Protein AF-A0A930DDL8-F1 (afdb_monomer_lite)

Sequence (114 aa):
IIDALKEKIKIKALWYTVSIIIVIISGLSAMELSLDYDYHAVVVAYIFYIFYDKPLIRAGLGYLSIIKELYSFLGFGLTLTYNGKRGKQYKWINYLFYPVHIFILGILRFYLNI

Structure (mmCIF, N/CA/C/O backbone):
data_AF-A0A930DDL8-F1
#
_entry.id   AF-A0A930DDL8-F1
#
loop_
_atom_site.group_PDB
_atom_site.id
_atom_site.type_symbol
_atom_site.label_atom_id
_atom_site.label_alt_id
_atom_site.label_comp_id
_atom_site.label_asym_id
_atom_site.label_entity_id
_atom_site.label_seq_id
_atom_site.pdbx_PDB_ins_code
_atom_site.Cartn_x
_atom_site.Cartn_y
_atom_site.Cartn_z
_atom_site.occupancy
_atom_site.B_iso_or_equiv
_atom_site.auth_seq_id
_atom_site.auth_comp_id
_atom_site.auth_asym_id
_atom_site.auth_atom_id
_atom_site.pdbx_PDB_model_num
ATOM 1 N N . ILE A 1 1 ? -2.949 -7.568 12.430 1.00 74.19 1 ILE A N 1
ATOM 2 C CA . ILE A 1 1 ? -2.552 -6.787 13.634 1.00 74.19 1 ILE A CA 1
ATOM 3 C C . ILE A 1 1 ? -3.378 -5.511 13.738 1.00 74.19 1 ILE A C 1
ATOM 5 O O . ILE A 1 1 ? -4.090 -5.369 14.719 1.00 74.19 1 ILE A O 1
ATOM 9 N N . ILE A 1 2 ? -3.340 -4.635 12.726 1.00 80.88 2 ILE A N 1
ATOM 10 C CA . ILE A 1 2 ? -4.135 -3.394 12.687 1.00 80.88 2 ILE A CA 1
ATOM 11 C C . ILE A 1 2 ? -5.636 -3.680 12.889 1.00 80.88 2 ILE A C 1
ATOM 13 O O . ILE A 1 2 ? -6.229 -3.103 13.792 1.00 80.88 2 ILE A O 1
ATOM 17 N N . ASP A 1 3 ? -6.226 -4.639 12.169 1.00 84.06 3 ASP A N 1
ATOM 18 C CA . ASP A 1 3 ? -7.653 -4.975 12.344 1.00 84.06 3 ASP A CA 1
ATOM 19 C C . ASP A 1 3 ? -7.983 -5.485 13.755 1.00 84.06 3 ASP A C 1
ATOM 21 O O . ASP A 1 3 ? -8.917 -5.007 14.393 1.00 84.06 3 ASP A O 1
ATOM 25 N N . ALA A 1 4 ? -7.145 -6.374 14.297 1.00 86.88 4 ALA A N 1
ATOM 26 C CA . ALA A 1 4 ? -7.302 -6.884 15.660 1.00 86.88 4 ALA A CA 1
ATOM 27 C C . ALA A 1 4 ? -7.191 -5.778 16.730 1.00 86.88 4 ALA A C 1
ATOM 29 O O . ALA A 1 4 ? -7.832 -5.858 17.776 1.00 86.88 4 ALA A O 1
ATOM 30 N N . LEU A 1 5 ? -6.384 -4.738 16.492 1.00 85.00 5 LEU A N 1
ATOM 31 C CA . LEU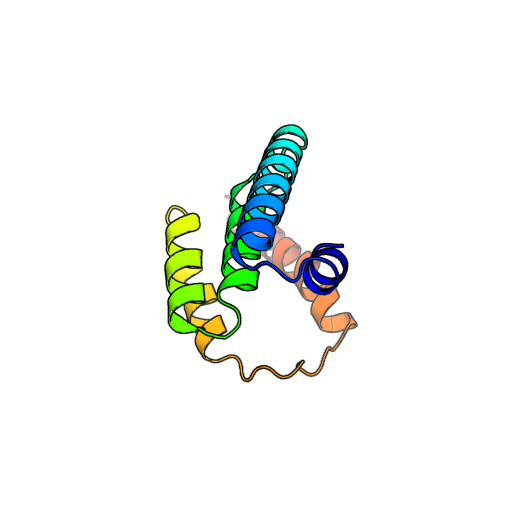 A 1 5 ? -6.309 -3.566 17.370 1.00 85.00 5 LEU A CA 1
ATOM 32 C C . LEU A 1 5 ? -7.538 -2.658 17.207 1.00 85.00 5 LEU A C 1
ATOM 34 O O . LEU A 1 5 ? -8.044 -2.144 18.205 1.00 85.00 5 LEU A O 1
ATOM 38 N N . LYS A 1 6 ? -8.052 -2.504 15.981 1.00 86.31 6 LYS A N 1
ATOM 39 C CA . LYS A 1 6 ? -9.262 -1.721 15.685 1.00 86.31 6 LYS A CA 1
ATOM 40 C C . LYS A 1 6 ? -10.490 -2.288 16.382 1.00 86.31 6 LYS A C 1
ATOM 42 O O . LYS A 1 6 ? -11.287 -1.526 16.913 1.00 86.31 6 LYS A O 1
ATOM 47 N N . GLU A 1 7 ? -10.621 -3.610 16.428 1.00 88.31 7 GLU A N 1
ATOM 48 C CA . GLU A 1 7 ? -11.716 -4.281 17.138 1.00 88.31 7 GLU A CA 1
ATOM 49 C C . GLU A 1 7 ? -11.670 -4.044 18.655 1.00 88.31 7 GLU A C 1
ATOM 51 O O . GLU A 1 7 ? -12.711 -3.933 19.304 1.00 88.31 7 GLU A O 1
ATOM 56 N N . LYS A 1 8 ? -10.468 -3.923 19.233 1.00 89.19 8 LYS A N 1
ATOM 57 C CA . LYS A 1 8 ? -10.283 -3.706 20.676 1.00 89.19 8 LYS A CA 1
ATOM 58 C C . LYS A 1 8 ? -10.480 -2.248 21.095 1.00 89.19 8 LYS A C 1
ATOM 60 O O . LYS A 1 8 ? -10.926 -1.991 22.213 1.00 89.19 8 LYS A O 1
ATOM 65 N N . ILE A 1 9 ? -10.162 -1.287 20.227 1.00 89.00 9 ILE A N 1
ATOM 66 C CA . ILE A 1 9 ? -10.221 0.147 20.537 1.00 89.00 9 ILE A CA 1
ATOM 67 C C . ILE A 1 9 ? -11.555 0.734 20.064 1.00 89.00 9 ILE A C 1
ATOM 69 O O . ILE A 1 9 ? -11.737 1.074 18.900 1.00 89.00 9 ILE A O 1
ATOM 73 N N . LYS A 1 10 ? -12.491 0.928 20.999 1.00 85.94 10 LYS A N 1
ATOM 74 C CA . LYS A 1 10 ? -13.821 1.496 20.696 1.00 85.94 10 LYS A CA 1
ATOM 75 C C . LYS A 1 10 ? -13.804 3.009 20.440 1.00 85.94 10 LYS A C 1
ATOM 77 O O . LYS A 1 10 ? -14.704 3.541 19.792 1.00 85.94 10 LYS A O 1
ATOM 82 N N . ILE A 1 11 ? -12.794 3.717 20.950 1.00 92.69 11 ILE A N 1
ATOM 83 C CA . ILE A 1 11 ? -12.682 5.175 20.821 1.00 92.69 11 ILE A CA 1
ATOM 84 C C . ILE A 1 11 ? -12.015 5.509 19.484 1.00 92.69 11 ILE A C 1
ATOM 86 O O . ILE A 1 11 ? -10.821 5.277 19.308 1.00 92.69 11 ILE A O 1
ATOM 90 N N . LYS A 1 12 ? -12.769 6.118 18.559 1.00 88.06 12 LYS A N 1
ATOM 91 C CA . LYS A 1 12 ? -12.272 6.469 17.214 1.00 88.06 12 LYS A CA 1
ATOM 92 C C . LYS A 1 12 ? -11.014 7.340 17.242 1.00 88.06 12 LYS A C 1
ATOM 94 O O . LYS A 1 12 ? -10.086 7.072 16.492 1.00 88.06 12 LYS A O 1
ATOM 99 N N . ALA A 1 13 ? -10.974 8.357 18.104 1.00 90.19 13 ALA A N 1
ATOM 100 C CA . ALA A 1 13 ? -9.812 9.240 18.220 1.00 90.19 13 ALA A CA 1
ATOM 101 C C . ALA A 1 13 ? -8.551 8.463 18.634 1.00 90.19 13 ALA A C 1
ATOM 103 O O . ALA A 1 13 ? -7.518 8.574 17.983 1.00 90.19 13 ALA A O 1
ATOM 104 N N . LEU A 1 14 ? -8.671 7.607 19.654 1.00 91.19 14 LEU A N 1
ATOM 105 C CA . LEU A 1 14 ? -7.573 6.763 20.121 1.00 91.19 14 LEU A CA 1
ATOM 106 C C . LEU A 1 14 ? -7.110 5.781 19.039 1.00 91.19 14 LEU A C 1
ATOM 108 O O . LEU A 1 14 ? -5.911 5.588 18.862 1.00 91.19 14 LEU A O 1
ATOM 112 N N . TRP A 1 15 ? -8.050 5.198 18.290 1.00 91.94 15 TRP A N 1
ATOM 113 C CA . TRP A 1 15 ? -7.741 4.318 17.166 1.00 91.94 15 TRP A CA 1
ATOM 114 C C . TRP A 1 15 ? -6.868 5.020 16.120 1.00 91.94 15 TRP A C 1
ATOM 116 O O . TRP A 1 15 ? -5.819 4.491 15.761 1.00 91.94 15 TRP A O 1
ATOM 126 N N . TYR A 1 16 ? -7.266 6.220 15.680 1.00 91.94 16 TYR A N 1
ATOM 127 C CA . TYR A 1 16 ? -6.499 6.982 14.693 1.00 91.94 16 TYR A CA 1
ATOM 128 C C . TYR A 1 16 ? -5.108 7.363 15.201 1.00 91.94 16 TYR A C 1
ATOM 130 O O . TYR A 1 16 ? -4.140 7.263 14.451 1.00 91.94 16 TYR A O 1
ATOM 138 N N . THR A 1 17 ? -4.979 7.749 16.472 1.00 92.38 17 THR A N 1
ATOM 139 C CA . THR A 1 17 ? -3.669 8.047 17.067 1.00 92.38 17 THR A CA 1
ATOM 140 C C . THR A 1 17 ? -2.757 6.821 17.037 1.00 92.38 17 THR A C 1
ATOM 142 O O . THR A 1 17 ? -1.623 6.905 16.570 1.00 92.38 17 THR A O 1
ATOM 145 N N . VAL A 1 18 ? -3.256 5.662 17.477 1.00 93.12 18 VAL A N 1
ATOM 146 C CA . VAL A 1 18 ? -2.481 4.412 17.483 1.00 93.12 18 VAL A CA 1
ATOM 147 C C . VAL A 1 18 ? -2.108 3.988 16.063 1.00 93.12 18 VAL A C 1
ATOM 149 O O . VAL A 1 18 ? -0.968 3.596 15.821 1.00 93.12 18 VAL A O 1
ATOM 152 N N . SER A 1 19 ? -3.028 4.090 15.103 1.00 93.44 19 SER A N 1
ATOM 153 C CA . SER A 1 19 ? -2.745 3.695 13.725 1.00 93.44 19 SER A CA 1
ATOM 154 C C . SER A 1 19 ? -1.720 4.608 13.049 1.00 93.44 19 SER A C 1
ATOM 156 O O . SER A 1 19 ? -0.875 4.105 12.316 1.00 93.44 19 SER A O 1
ATOM 158 N N . ILE A 1 20 ? -1.717 5.913 13.346 1.00 94.12 20 ILE A N 1
ATOM 159 C CA . ILE A 1 20 ? -0.669 6.839 12.882 1.00 94.12 20 ILE A CA 1
ATOM 160 C C . ILE A 1 20 ? 0.700 6.435 13.441 1.00 94.12 20 ILE A C 1
ATOM 162 O O . ILE A 1 20 ? 1.669 6.388 12.689 1.00 94.12 20 ILE A O 1
ATOM 166 N N . ILE A 1 21 ? 0.787 6.088 14.728 1.00 94.94 21 ILE A N 1
ATOM 167 C CA . ILE A 1 21 ? 2.047 5.637 15.343 1.00 94.94 21 ILE A CA 1
ATOM 168 C C . ILE A 1 21 ? 2.576 4.378 14.641 1.00 94.94 21 ILE A C 1
ATOM 170 O O . ILE A 1 21 ? 3.758 4.310 14.309 1.00 94.94 21 ILE A O 1
ATOM 174 N N . ILE A 1 22 ? 1.704 3.405 14.355 1.00 94.31 22 ILE A N 1
ATOM 175 C CA . ILE A 1 22 ? 2.078 2.177 13.634 1.00 94.31 22 ILE A CA 1
ATOM 176 C C . ILE A 1 22 ? 2.640 2.501 12.246 1.00 94.31 22 ILE A C 1
ATOM 178 O O . ILE A 1 22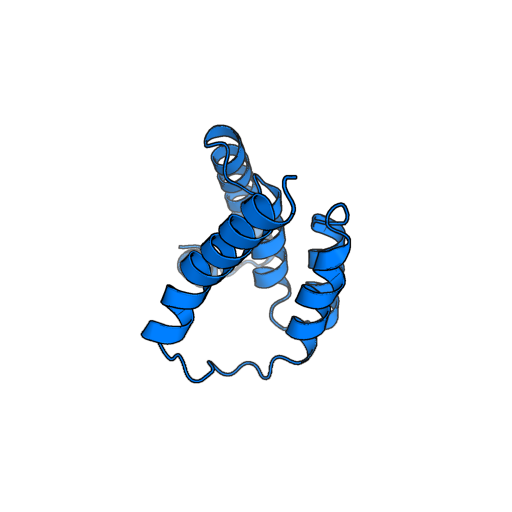 ? 3.642 1.915 11.838 1.00 94.31 22 ILE A O 1
ATOM 182 N N . VAL A 1 23 ? 2.012 3.433 11.529 1.00 95.31 23 VAL A N 1
ATOM 183 C CA . VAL A 1 23 ? 2.439 3.870 10.192 1.00 95.31 23 VAL A CA 1
ATOM 184 C C . VAL A 1 23 ? 3.797 4.555 10.241 1.00 95.31 23 VAL A C 1
ATOM 186 O O . VAL A 1 23 ? 4.642 4.247 9.409 1.00 95.31 23 VAL A O 1
ATOM 189 N N . ILE A 1 24 ? 4.033 5.427 11.225 1.00 95.75 24 ILE A N 1
ATOM 190 C CA . ILE A 1 24 ? 5.327 6.099 11.403 1.00 95.75 24 ILE A CA 1
ATOM 191 C C . ILE A 1 24 ? 6.428 5.067 11.642 1.00 95.75 24 ILE A C 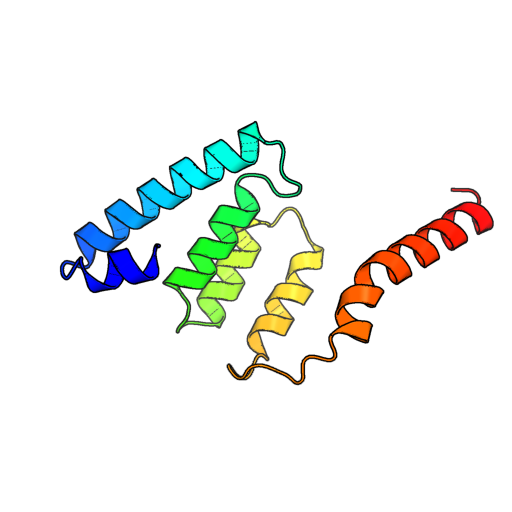1
ATOM 193 O O . ILE A 1 24 ? 7.430 5.076 10.936 1.00 95.75 24 ILE A O 1
ATOM 197 N N . ILE A 1 25 ? 6.227 4.142 12.585 1.00 96.25 25 ILE A N 1
ATOM 198 C CA . ILE A 1 25 ? 7.220 3.104 12.896 1.00 96.25 25 ILE A CA 1
ATOM 199 C C . ILE A 1 25 ? 7.480 2.230 11.665 1.00 96.25 25 ILE A C 1
ATOM 201 O O . ILE A 1 25 ? 8.630 2.001 11.307 1.00 96.25 25 ILE A O 1
ATOM 205 N N . SER A 1 26 ? 6.419 1.798 10.981 1.00 95.44 26 SER A N 1
ATOM 206 C CA . SER A 1 26 ? 6.535 0.953 9.787 1.00 95.44 26 SER A CA 1
ATOM 207 C C . SER A 1 26 ? 7.233 1.678 8.633 1.00 95.44 26 SER A C 1
ATOM 209 O O . SER A 1 26 ? 8.022 1.068 7.921 1.00 95.44 26 SER A O 1
ATOM 211 N N . GLY A 1 27 ? 6.974 2.978 8.459 1.00 95.56 27 GLY A N 1
ATOM 212 C CA . GLY A 1 27 ? 7.631 3.816 7.458 1.00 95.56 27 GLY A CA 1
ATOM 213 C C . GLY A 1 27 ? 9.120 3.998 7.740 1.00 95.56 27 GLY A C 1
ATOM 214 O O . GLY A 1 27 ? 9.929 3.826 6.835 1.00 95.56 27 GLY A O 1
ATOM 215 N N . LEU A 1 28 ? 9.493 4.261 8.996 1.00 96.31 28 LEU A N 1
ATOM 216 C CA . LEU A 1 28 ? 10.898 4.342 9.406 1.00 96.31 28 LEU A CA 1
ATOM 217 C C . LEU A 1 28 ? 11.622 3.006 9.201 1.00 96.31 28 LEU A C 1
ATOM 219 O O . LEU A 1 28 ? 12.724 2.985 8.666 1.00 96.31 28 LEU A O 1
ATOM 223 N N . SER A 1 29 ? 10.989 1.884 9.558 1.00 95.81 29 SER A N 1
ATOM 224 C CA . SER A 1 29 ? 11.551 0.554 9.296 1.00 95.81 29 SER A CA 1
ATOM 225 C C . SER A 1 29 ? 11.714 0.271 7.801 1.00 95.81 29 SER A C 1
ATOM 227 O O . SER A 1 29 ? 12.708 -0.331 7.410 1.00 95.81 29 SER A O 1
ATOM 229 N N . ALA A 1 30 ? 10.767 0.702 6.962 1.00 95.69 30 ALA A N 1
ATOM 230 C CA . ALA A 1 30 ? 10.854 0.534 5.512 1.00 95.69 30 ALA A CA 1
ATOM 231 C C . ALA A 1 30 ? 12.037 1.303 4.906 1.00 95.69 30 ALA A C 1
ATOM 233 O O . ALA A 1 30 ? 12.716 0.768 4.036 1.00 95.69 30 ALA A O 1
ATOM 234 N N . MET A 1 31 ? 12.297 2.516 5.402 1.00 94.44 31 MET A N 1
ATOM 235 C CA . MET A 1 31 ? 13.452 3.322 4.994 1.00 94.44 31 MET A CA 1
ATOM 236 C C . MET A 1 31 ? 14.777 2.693 5.440 1.00 94.44 31 MET A C 1
ATOM 238 O O . MET A 1 31 ? 15.705 2.598 4.645 1.00 94.44 31 MET A O 1
ATOM 242 N N . GLU A 1 32 ? 14.865 2.219 6.687 1.00 96.25 32 GLU A N 1
ATOM 243 C CA . GLU A 1 32 ? 16.080 1.568 7.207 1.00 96.25 32 GLU A CA 1
ATOM 244 C C . GLU A 1 32 ? 16.429 0.299 6.416 1.00 96.25 32 GLU A C 1
ATOM 246 O O . GLU A 1 32 ? 17.588 0.019 6.128 1.00 96.25 32 GLU A O 1
ATOM 251 N N . LEU A 1 33 ? 15.406 -0.456 6.010 1.00 95.62 33 LEU A N 1
ATOM 252 C CA . LEU A 1 33 ? 15.559 -1.659 5.195 1.00 95.62 33 LEU A CA 1
ATOM 253 C C . LEU A 1 33 ? 15.755 -1.369 3.700 1.00 95.62 33 LEU A C 1
ATOM 255 O O . LEU A 1 33 ? 15.919 -2.321 2.938 1.00 95.62 33 LEU A O 1
ATOM 259 N N . SER A 1 34 ? 15.747 -0.096 3.282 1.00 91.75 34 SER A N 1
ATOM 260 C CA . SER A 1 34 ? 15.882 0.324 1.879 1.00 91.75 34 SER A CA 1
ATOM 261 C C . SER A 1 34 ? 14.913 -0.416 0.947 1.00 91.75 34 SER A C 1
ATOM 263 O O . SER A 1 34 ? 15.312 -0.964 -0.082 1.00 91.75 34 SER A O 1
ATOM 265 N N . LEU A 1 35 ? 13.641 -0.509 1.347 1.00 91.75 35 LEU A N 1
ATOM 266 C CA . LEU A 1 35 ? 12.615 -1.161 0.533 1.00 91.75 35 LEU A CA 1
ATOM 267 C C . LEU A 1 35 ? 12.340 -0.347 -0.738 1.00 91.75 35 LEU A C 1
ATOM 269 O O . LEU A 1 35 ? 12.385 0.876 -0.709 1.00 91.75 35 LEU A O 1
ATOM 273 N N . ASP A 1 36 ? 11.939 -1.016 -1.823 1.00 83.25 36 ASP A N 1
ATOM 274 C CA . ASP A 1 36 ? 11.785 -0.426 -3.169 1.00 83.25 36 ASP A CA 1
ATOM 275 C C . ASP A 1 36 ? 10.986 0.895 -3.234 1.00 83.25 36 ASP A C 1
ATOM 277 O O . ASP A 1 36 ? 11.200 1.714 -4.124 1.00 83.25 36 ASP A O 1
ATOM 281 N N . TYR A 1 37 ? 10.056 1.100 -2.296 1.00 81.75 37 TYR A N 1
ATOM 282 C CA . TYR A 1 37 ? 9.186 2.278 -2.208 1.00 81.75 37 TYR A CA 1
ATOM 283 C C . TYR A 1 37 ? 9.254 2.994 -0.846 1.00 81.75 37 TYR A C 1
ATOM 285 O O . TYR A 1 37 ? 8.415 3.856 -0.565 1.00 81.75 37 TYR A O 1
ATOM 293 N N . ASP A 1 38 ? 10.210 2.630 0.015 1.00 90.69 38 ASP A N 1
ATOM 294 C CA . ASP A 1 38 ? 10.441 3.215 1.341 1.00 90.69 38 ASP A CA 1
ATOM 295 C C . ASP A 1 38 ? 9.134 3.452 2.143 1.00 90.69 38 ASP A C 1
ATOM 297 O O . ASP A 1 38 ? 8.223 2.617 2.194 1.00 90.69 38 ASP A O 1
ATOM 301 N N . TYR A 1 39 ? 9.009 4.623 2.774 1.00 92.81 39 TYR A N 1
ATOM 302 C CA . TYR A 1 39 ? 7.835 5.047 3.532 1.00 92.81 39 TYR A CA 1
ATOM 303 C C . TYR A 1 39 ? 6.611 5.326 2.648 1.00 92.81 39 TYR A C 1
ATOM 305 O O . TYR A 1 39 ? 5.481 5.276 3.143 1.00 92.81 39 TYR A O 1
ATOM 313 N N . HIS A 1 40 ? 6.799 5.611 1.353 1.00 92.38 40 HIS A N 1
ATOM 314 C CA . HIS A 1 40 ? 5.698 5.944 0.449 1.00 92.38 40 HIS A CA 1
ATOM 315 C C . HIS A 1 40 ? 4.704 4.785 0.335 1.00 92.38 40 HIS A C 1
ATOM 317 O O . HIS A 1 40 ? 3.495 5.002 0.437 1.00 92.38 40 HIS A O 1
ATOM 323 N N . ALA A 1 41 ? 5.195 3.547 0.219 1.00 92.00 41 ALA A N 1
ATOM 324 C CA . ALA A 1 41 ? 4.343 2.357 0.191 1.00 92.00 41 ALA A CA 1
ATOM 325 C C . ALA A 1 41 ? 3.490 2.216 1.460 1.00 92.00 41 ALA A C 1
ATOM 327 O O . ALA A 1 41 ? 2.295 1.917 1.383 1.00 92.00 41 ALA A O 1
ATOM 328 N N . VAL A 1 42 ? 4.080 2.475 2.630 1.00 95.00 42 VAL A N 1
ATOM 329 C CA . VAL A 1 42 ? 3.378 2.399 3.919 1.00 95.00 42 VAL A CA 1
ATOM 330 C C . VAL A 1 42 ? 2.272 3.456 3.998 1.00 95.00 42 VAL A C 1
ATOM 332 O O . VAL A 1 42 ? 1.150 3.154 4.414 1.00 95.00 42 VAL A O 1
ATOM 335 N N . VAL A 1 43 ? 2.552 4.681 3.546 1.00 94.88 43 VAL A N 1
ATOM 336 C CA . VAL A 1 43 ? 1.576 5.780 3.515 1.00 94.88 43 VAL A CA 1
ATOM 337 C C . VAL A 1 43 ? 0.424 5.478 2.554 1.00 94.88 43 VAL A C 1
ATOM 339 O O . VAL A 1 43 ? -0.738 5.613 2.947 1.00 94.88 43 VAL A O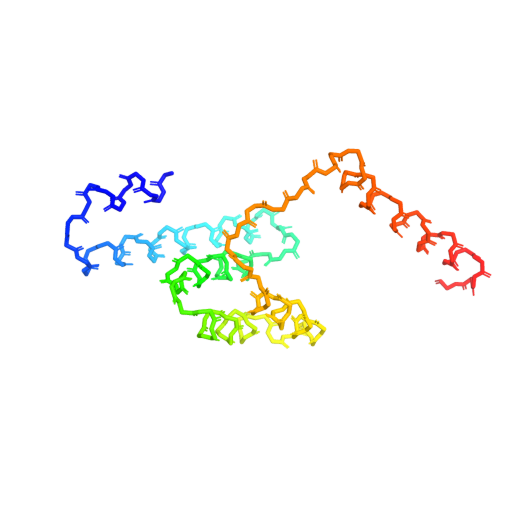 1
ATOM 342 N N . VAL A 1 44 ? 0.710 5.013 1.332 1.00 95.00 44 VAL A N 1
ATOM 343 C CA . VAL A 1 44 ? -0.320 4.624 0.351 1.00 95.00 44 VAL A CA 1
ATOM 344 C C . VAL A 1 44 ? -1.218 3.531 0.928 1.00 95.00 44 VAL A C 1
ATOM 346 O O . VAL A 1 44 ? -2.443 3.663 0.904 1.00 95.00 44 VAL A O 1
ATOM 349 N N . ALA A 1 45 ? -0.631 2.475 1.501 1.00 94.62 45 ALA A N 1
ATOM 350 C CA . ALA A 1 45 ? -1.383 1.381 2.113 1.00 94.62 45 ALA A CA 1
ATOM 351 C C . ALA A 1 45 ? -2.308 1.883 3.234 1.00 94.62 45 ALA A C 1
ATOM 353 O O . ALA A 1 45 ? -3.467 1.472 3.327 1.00 94.62 45 ALA A O 1
ATOM 354 N N . TYR A 1 46 ? -1.830 2.821 4.051 1.00 95.44 46 TYR A N 1
ATOM 355 C CA . TYR A 1 46 ? -2.613 3.400 5.134 1.00 95.44 46 TYR A CA 1
ATOM 356 C C . TYR A 1 46 ? -3.768 4.286 4.655 1.00 95.44 46 TYR A C 1
ATOM 358 O O . TYR A 1 46 ? -4.886 4.166 5.163 1.00 95.44 46 TYR A O 1
ATOM 366 N N . ILE A 1 47 ? -3.542 5.129 3.643 1.00 95.81 47 ILE A N 1
ATOM 367 C CA . ILE A 1 47 ? -4.608 5.893 2.976 1.00 95.81 47 ILE A CA 1
ATOM 368 C C . ILE A 1 47 ? -5.666 4.925 2.440 1.00 95.81 47 ILE A C 1
ATOM 370 O O . ILE A 1 47 ? -6.867 5.146 2.622 1.00 95.81 47 ILE A O 1
ATOM 374 N N . PHE A 1 48 ? -5.223 3.820 1.833 1.00 94.31 48 PHE A N 1
ATOM 375 C CA . PHE A 1 48 ? -6.114 2.799 1.296 1.00 94.31 48 PHE A CA 1
ATOM 376 C C . PHE A 1 48 ? -6.959 2.097 2.347 1.00 94.31 48 PHE A C 1
ATOM 378 O O . PHE A 1 48 ? -8.119 1.764 2.086 1.00 94.31 48 PHE A O 1
ATOM 385 N N . TYR A 1 49 ? -6.387 1.928 3.530 1.00 93.81 49 TYR A N 1
ATOM 386 C CA . TYR A 1 49 ? -7.043 1.349 4.681 1.00 93.81 49 TYR A CA 1
ATOM 387 C C . TYR A 1 49 ? -8.067 2.301 5.324 1.00 93.81 49 TYR A C 1
ATOM 389 O O . TYR A 1 49 ? -9.205 1.900 5.567 1.00 93.81 49 TYR A O 1
ATOM 397 N N . ILE A 1 50 ? -7.713 3.569 5.574 1.00 93.88 50 ILE A N 1
ATOM 398 C CA . ILE A 1 50 ? -8.629 4.536 6.210 1.00 93.88 50 ILE A CA 1
ATOM 399 C C . ILE A 1 50 ? -9.796 4.901 5.298 1.00 93.88 50 ILE A C 1
ATOM 401 O O . ILE A 1 50 ? -10.938 4.971 5.752 1.00 93.88 50 ILE A O 1
ATOM 405 N N . PHE A 1 51 ? -9.526 5.143 4.017 1.00 94.69 51 PHE A N 1
ATOM 406 C CA . PHE A 1 51 ? -10.533 5.583 3.053 1.00 94.69 51 PHE A CA 1
ATOM 407 C C . PHE A 1 51 ? -11.111 4.420 2.249 1.00 94.69 51 PHE A C 1
ATOM 409 O O . PHE A 1 51 ? -11.523 4.608 1.105 1.00 94.69 51 PHE A O 1
ATOM 416 N N . TYR A 1 52 ? -11.161 3.220 2.835 1.00 90.81 52 TYR A N 1
ATOM 417 C CA . TYR A 1 52 ? -11.651 2.019 2.162 1.00 90.81 52 TYR A CA 1
ATOM 418 C C . TYR A 1 52 ? -13.030 2.225 1.512 1.00 90.81 52 TYR A C 1
ATOM 420 O O . TYR A 1 52 ? -13.211 1.883 0.345 1.00 90.81 52 TYR A O 1
ATOM 428 N N . ASP A 1 53 ? -13.950 2.879 2.230 1.00 91.19 53 ASP A N 1
ATOM 429 C CA . ASP A 1 53 ? -15.326 3.140 1.780 1.00 91.19 53 ASP A CA 1
ATOM 430 C C . ASP A 1 53 ? -15.452 4.322 0.801 1.00 91.19 53 ASP A C 1
ATOM 432 O O . ASP A 1 53 ? -16.522 4.570 0.248 1.00 91.19 53 ASP A O 1
ATOM 436 N N . LYS A 1 54 ? -14.379 5.096 0.593 1.00 94.06 54 LYS A N 1
ATOM 437 C CA . LYS A 1 54 ? -14.382 6.320 -0.223 1.00 94.06 54 LYS A CA 1
ATOM 438 C C . LYS A 1 54 ? -13.383 6.191 -1.378 1.00 94.06 54 LYS A C 1
ATOM 440 O O . LYS A 1 54 ? -12.306 6.788 -1.313 1.00 94.06 54 LYS A O 1
ATOM 445 N N . PRO A 1 55 ? -13.730 5.459 -2.455 1.00 91.56 55 PRO A N 1
ATOM 446 C CA . PRO A 1 55 ? -12.789 5.090 -3.515 1.00 91.56 55 PRO A CA 1
ATOM 447 C C . PRO A 1 55 ? -12.136 6.301 -4.190 1.00 91.56 55 PRO A C 1
ATOM 449 O O . PRO A 1 55 ? -10.929 6.283 -4.416 1.00 91.56 55 PRO A O 1
ATOM 452 N N . LEU A 1 56 ? -12.895 7.377 -4.431 1.00 94.06 56 LEU A N 1
ATOM 453 C CA . LEU A 1 56 ? -12.371 8.598 -5.048 1.00 94.06 56 LEU A CA 1
ATOM 454 C C . LEU A 1 56 ? -11.330 9.302 -4.164 1.00 94.06 56 LEU A C 1
ATOM 456 O O . LEU A 1 56 ? -10.261 9.672 -4.641 1.00 94.06 56 LEU A O 1
ATOM 460 N N . ILE A 1 57 ? -11.621 9.444 -2.865 1.00 94.56 57 ILE A N 1
ATOM 461 C CA . ILE A 1 57 ? -10.708 10.084 -1.905 1.00 94.56 57 ILE A CA 1
ATOM 462 C C . ILE A 1 57 ? -9.449 9.239 -1.739 1.00 94.56 57 ILE A C 1
ATOM 464 O O . ILE A 1 57 ? -8.340 9.765 -1.764 1.00 94.56 57 ILE A O 1
ATOM 468 N N . ARG A 1 58 ? -9.620 7.922 -1.616 1.00 94.38 58 ARG A N 1
ATOM 469 C CA . ARG A 1 58 ? -8.522 6.969 -1.505 1.00 94.38 58 ARG A CA 1
ATOM 470 C C . ARG A 1 58 ? -7.575 7.026 -2.701 1.00 94.38 58 ARG A C 1
ATOM 472 O O . ARG A 1 58 ? -6.368 7.103 -2.501 1.00 94.38 58 ARG A O 1
ATOM 479 N N . ALA A 1 59 ? -8.110 6.987 -3.921 1.00 94.81 59 ALA A N 1
ATOM 480 C CA . ALA A 1 59 ? -7.309 7.040 -5.140 1.00 94.81 59 ALA A CA 1
ATOM 481 C C . ALA A 1 59 ? -6.608 8.397 -5.296 1.00 94.81 59 ALA A C 1
ATOM 483 O O . ALA A 1 59 ? -5.420 8.435 -5.601 1.00 94.81 59 ALA A O 1
ATOM 484 N N . GLY A 1 60 ? -7.313 9.502 -5.022 1.00 94.88 60 GLY A N 1
ATOM 485 C CA . GLY A 1 60 ? -6.749 10.850 -5.100 1.00 94.88 60 GLY A CA 1
ATOM 486 C C . GLY A 1 60 ? -5.624 11.082 -4.091 1.00 94.88 60 GLY A C 1
ATOM 487 O O . GLY A 1 60 ? -4.524 11.468 -4.475 1.00 94.88 60 GLY A O 1
ATOM 488 N N . LEU A 1 61 ? -5.862 10.799 -2.806 1.00 95.44 61 LEU A N 1
ATOM 489 C CA . LEU A 1 61 ? -4.836 10.934 -1.764 1.00 95.44 61 LEU A CA 1
ATOM 490 C C . LEU A 1 61 ? -3.683 9.941 -1.965 1.00 95.44 61 LEU A C 1
ATOM 492 O O . LEU A 1 61 ? -2.529 10.298 -1.740 1.00 95.44 61 LEU A O 1
ATOM 496 N N . GLY A 1 62 ? -3.983 8.721 -2.422 1.00 94.12 62 GLY A N 1
ATOM 497 C CA . GLY A 1 62 ? -2.975 7.725 -2.780 1.00 94.12 62 GLY A CA 1
ATOM 498 C C . GLY A 1 62 ? -2.042 8.240 -3.873 1.00 94.12 62 GLY A C 1
ATOM 499 O O . GLY A 1 62 ? -0.830 8.235 -3.683 1.00 94.12 62 GLY A O 1
ATOM 500 N N . TYR A 1 63 ? -2.596 8.785 -4.958 1.00 93.31 63 TYR A N 1
ATOM 501 C CA . TYR A 1 63 ? -1.811 9.407 -6.024 1.00 93.31 63 TYR A CA 1
ATOM 502 C C . TYR A 1 63 ? -0.969 10.582 -5.525 1.00 93.31 63 TYR A C 1
ATOM 504 O O . TYR A 1 63 ? 0.229 10.637 -5.791 1.00 93.31 63 TYR A O 1
ATOM 512 N N . LEU A 1 64 ? -1.558 11.486 -4.735 1.00 92.75 64 LEU A N 1
ATOM 513 C CA . LEU A 1 64 ? -0.829 12.625 -4.169 1.00 92.75 64 LEU A CA 1
ATOM 514 C C . LEU A 1 64 ? 0.367 12.190 -3.309 1.00 92.75 64 LEU A C 1
ATOM 516 O O . LEU A 1 64 ? 1.391 12.869 -3.308 1.00 92.75 64 LEU A O 1
ATOM 520 N N . SER A 1 65 ? 0.271 11.052 -2.616 1.00 91.94 65 SER A N 1
ATOM 521 C CA . SER A 1 65 ? 1.362 10.545 -1.774 1.00 91.94 65 SER A CA 1
ATOM 522 C C . SER A 1 65 ? 2.572 10.006 -2.553 1.00 91.94 65 SER A C 1
ATOM 524 O O . SER A 1 65 ? 3.665 9.925 -1.988 1.00 91.94 65 SER A O 1
ATOM 526 N N . ILE A 1 66 ? 2.401 9.697 -3.845 1.00 91.31 66 ILE A N 1
ATOM 527 C CA . ILE A 1 66 ? 3.460 9.237 -4.759 1.00 91.31 66 ILE A CA 1
ATOM 528 C C . ILE A 1 66 ? 3.484 10.023 -6.072 1.00 91.31 66 ILE A C 1
ATOM 530 O O . ILE A 1 66 ? 3.820 9.491 -7.123 1.00 91.31 66 ILE A O 1
ATOM 534 N N . ILE A 1 67 ? 3.181 11.322 -6.015 1.00 88.25 67 ILE A N 1
ATOM 535 C CA . ILE A 1 67 ? 3.028 12.182 -7.201 1.00 88.25 67 ILE A CA 1
ATOM 536 C C . ILE A 1 67 ? 4.250 12.208 -8.137 1.00 88.25 67 ILE A C 1
ATOM 538 O O . ILE A 1 67 ? 4.123 12.522 -9.318 1.00 88.25 67 ILE A O 1
ATOM 542 N N . LYS A 1 68 ? 5.438 11.864 -7.622 1.00 85.69 68 LYS A N 1
ATOM 543 C CA . LYS A 1 68 ? 6.663 11.720 -8.422 1.00 85.69 68 LYS A CA 1
ATOM 544 C C . LYS A 1 68 ? 6.546 10.615 -9.478 1.00 85.69 68 LYS A C 1
ATOM 546 O O . LYS A 1 68 ? 7.180 10.706 -10.525 1.00 85.69 68 LYS A O 1
ATOM 551 N N . GLU A 1 69 ? 5.721 9.603 -9.235 1.00 86.69 69 GLU A N 1
ATOM 552 C CA . GLU A 1 69 ? 5.436 8.545 -10.194 1.00 86.69 69 GLU A CA 1
ATOM 553 C C . GLU A 1 69 ? 4.277 8.945 -11.097 1.00 86.69 69 GLU A C 1
ATOM 555 O O . GLU A 1 69 ? 3.128 8.583 -10.849 1.00 86.69 69 GLU A O 1
ATOM 560 N N . LEU A 1 70 ? 4.569 9.681 -12.172 1.00 87.62 70 LEU A N 1
ATOM 561 C CA . LEU A 1 70 ? 3.535 10.205 -13.067 1.00 87.62 70 LEU A CA 1
ATOM 562 C C . LEU A 1 70 ? 2.579 9.097 -13.538 1.00 87.62 70 LEU A C 1
ATOM 564 O O . LEU A 1 70 ? 1.370 9.230 -13.404 1.00 87.62 70 LEU A O 1
ATOM 568 N N . TYR A 1 71 ? 3.112 7.958 -13.988 1.00 89.12 71 TYR A N 1
ATOM 569 C CA . TYR A 1 71 ? 2.323 6.830 -14.499 1.00 89.12 71 TYR A CA 1
ATOM 570 C C . TYR A 1 71 ? 1.429 6.144 -13.455 1.00 89.12 71 TYR A C 1
ATOM 572 O O . TYR A 1 71 ? 0.518 5.402 -13.830 1.00 89.12 71 TYR A O 1
ATOM 580 N N . SER A 1 72 ? 1.623 6.417 -12.160 1.00 89.12 72 SER A N 1
ATOM 581 C CA . SER A 1 72 ? 0.771 5.869 -11.102 1.00 89.12 72 SER A CA 1
ATOM 582 C C . SER A 1 72 ? -0.688 6.324 -11.233 1.00 89.12 72 SER A C 1
ATOM 584 O O . SER A 1 72 ? -1.584 5.600 -10.792 1.00 89.12 72 SER A O 1
ATOM 586 N N . PHE A 1 73 ? -0.965 7.442 -11.926 1.00 91.00 73 PHE A N 1
ATOM 587 C CA . PHE A 1 73 ? -2.333 7.912 -12.182 1.00 91.00 73 PHE A CA 1
ATOM 588 C C . PHE A 1 73 ? -3.194 6.845 -12.880 1.00 91.00 73 PHE A C 1
ATOM 590 O O . PHE A 1 73 ? -4.377 6.712 -12.563 1.00 91.00 73 PHE A O 1
ATOM 597 N N . LEU A 1 74 ? -2.610 6.055 -13.793 1.00 93.00 74 LEU A N 1
ATOM 598 C CA . LEU A 1 74 ? -3.312 4.970 -14.485 1.00 93.00 74 LEU A CA 1
ATOM 599 C C . LEU A 1 74 ? -3.677 3.855 -13.508 1.00 93.00 74 LEU A C 1
ATOM 601 O O . LEU A 1 74 ? -4.813 3.383 -13.504 1.00 93.00 74 LEU A O 1
ATOM 605 N N . GLY A 1 75 ? -2.733 3.476 -12.643 1.00 91.69 75 GLY A N 1
ATOM 606 C CA . GLY A 1 75 ? -2.954 2.480 -11.600 1.00 91.69 75 GLY A CA 1
ATOM 607 C C . GLY A 1 75 ? -4.084 2.897 -10.662 1.00 91.69 75 GLY A C 1
ATOM 608 O O . GLY A 1 75 ? -5.050 2.154 -10.492 1.00 91.69 75 GLY A O 1
ATOM 609 N N . PHE A 1 76 ? -4.027 4.118 -10.123 1.00 93.50 76 PHE A N 1
ATOM 610 C CA . PHE A 1 76 ? -5.089 4.650 -9.264 1.00 93.50 76 PHE A CA 1
ATOM 611 C C . PHE A 1 76 ? -6.424 4.792 -10.000 1.00 93.50 76 PHE A C 1
ATOM 613 O O . PHE A 1 76 ? -7.460 4.448 -9.429 1.00 93.50 76 PHE A O 1
ATOM 620 N N . GLY A 1 77 ? -6.420 5.207 -11.268 1.00 94.25 77 GLY A N 1
ATOM 621 C CA . GLY A 1 77 ? -7.613 5.249 -12.114 1.00 94.25 77 GLY A CA 1
ATOM 622 C C . GLY A 1 77 ? -8.282 3.879 -12.248 1.00 94.25 77 GLY A C 1
ATOM 623 O O . GLY A 1 77 ? -9.491 3.759 -12.054 1.00 94.25 77 GLY A O 1
ATOM 624 N N . LEU A 1 78 ? -7.500 2.820 -12.471 1.00 93.00 78 LEU A N 1
ATOM 625 C CA . LEU A 1 78 ? -8.009 1.446 -12.513 1.00 93.00 78 LEU A CA 1
ATOM 626 C C . LEU A 1 78 ? -8.555 0.978 -11.158 1.00 93.00 78 LEU A C 1
ATOM 628 O O . LEU A 1 78 ? -9.510 0.207 -11.120 1.00 93.00 78 LEU A O 1
ATOM 632 N N . THR A 1 79 ? -8.033 1.465 -10.028 1.00 92.50 79 THR A N 1
ATOM 633 C CA . THR A 1 79 ? -8.616 1.107 -8.719 1.00 92.50 79 THR A CA 1
ATOM 634 C C . THR A 1 79 ? -10.042 1.630 -8.530 1.00 92.50 79 THR A C 1
ATOM 636 O O . THR A 1 79 ? -10.792 1.054 -7.741 1.00 92.50 79 THR A O 1
ATOM 639 N N . LEU A 1 80 ? -10.446 2.679 -9.257 1.00 93.25 80 LEU A N 1
ATOM 640 C CA . LEU A 1 80 ? -11.810 3.216 -9.208 1.00 93.25 80 LEU A CA 1
ATOM 641 C C . LEU A 1 80 ? -12.823 2.317 -9.920 1.00 93.25 80 LEU A C 1
ATOM 643 O O . LEU A 1 80 ? -13.998 2.332 -9.565 1.00 93.25 80 LEU A O 1
ATOM 647 N N . THR A 1 81 ? -12.382 1.513 -10.890 1.00 92.56 81 THR A N 1
ATOM 648 C CA . THR A 1 81 ? -13.247 0.559 -11.603 1.00 92.56 81 THR A CA 1
ATOM 649 C C . THR A 1 81 ? -13.377 -0.776 -10.863 1.00 92.56 81 THR A C 1
ATOM 651 O O . THR A 1 81 ? -14.099 -1.672 -11.304 1.00 92.56 81 THR A O 1
ATOM 654 N N . TYR A 1 82 ? -12.704 -0.923 -9.716 1.00 89.75 82 TYR A N 1
ATOM 655 C CA . TYR A 1 82 ? -12.741 -2.142 -8.923 1.00 89.75 82 TYR A CA 1
ATOM 656 C C . TYR A 1 82 ? -14.113 -2.361 -8.276 1.00 89.75 82 TYR A C 1
ATOM 658 O O . TYR A 1 82 ? -14.632 -1.522 -7.544 1.00 89.75 82 TYR A O 1
ATOM 666 N N . ASN A 1 83 ? -14.675 -3.550 -8.485 1.00 89.44 83 ASN A N 1
ATOM 667 C CA . ASN A 1 83 ? -16.015 -3.927 -8.025 1.00 89.44 83 ASN A CA 1
ATOM 668 C C . ASN A 1 83 ? -16.071 -4.442 -6.570 1.00 89.44 83 ASN A C 1
ATOM 670 O O . ASN A 1 83 ? -17.106 -4.952 -6.141 1.00 89.44 83 ASN A O 1
ATOM 674 N N . GLY A 1 84 ? -14.962 -4.387 -5.827 1.00 87.31 84 GLY A N 1
ATOM 675 C CA . GLY A 1 84 ? -14.884 -4.851 -4.437 1.00 87.31 84 GLY A CA 1
ATOM 676 C C . GLY A 1 84 ? -14.792 -6.372 -4.261 1.00 87.31 84 GLY A C 1
ATOM 677 O O . GLY A 1 84 ? -14.539 -6.838 -3.151 1.00 87.31 84 GLY A O 1
ATOM 678 N N . LYS A 1 85 ? -14.959 -7.165 -5.326 1.00 89.50 85 LYS A N 1
ATOM 679 C CA . LYS A 1 85 ? -14.928 -8.631 -5.267 1.00 89.50 85 LYS A CA 1
ATOM 680 C C . LYS A 1 85 ? -13.566 -9.157 -5.698 1.00 89.50 85 LYS A C 1
ATOM 682 O O . LYS A 1 85 ? -13.006 -8.734 -6.707 1.00 89.50 85 LYS A O 1
ATOM 687 N N . ARG A 1 86 ? -13.064 -10.159 -4.971 1.00 85.19 86 ARG A N 1
ATOM 688 C CA . ARG A 1 86 ? -11.835 -10.867 -5.345 1.00 85.19 86 ARG A CA 1
ATOM 689 C C . ARG A 1 86 ? -12.001 -11.494 -6.736 1.00 85.19 86 ARG A C 1
ATOM 691 O O . ARG A 1 86 ? -12.905 -12.299 -6.948 1.00 85.19 86 ARG A O 1
ATOM 698 N N . GLY A 1 87 ? -11.126 -11.124 -7.671 1.00 84.81 87 GLY A N 1
ATOM 699 C CA . GLY A 1 87 ? -11.118 -11.670 -9.030 1.00 84.81 87 GLY A CA 1
ATOM 700 C C . GLY A 1 87 ? -10.682 -13.140 -9.094 1.00 84.81 87 GLY A C 1
ATOM 701 O O . GLY A 1 87 ? -10.150 -13.695 -8.129 1.00 84.81 87 GLY A O 1
ATOM 702 N N . LYS A 1 88 ? -10.875 -13.774 -10.260 1.00 85.69 88 LYS A N 1
ATOM 703 C CA . LYS A 1 88 ? -10.358 -15.125 -10.535 1.00 85.69 88 LYS A CA 1
ATOM 704 C C . LYS A 1 88 ? -8.826 -15.097 -10.517 1.00 85.69 88 LYS A C 1
ATOM 706 O O . LYS A 1 88 ? -8.203 -14.496 -11.385 1.00 85.69 88 LYS A O 1
ATOM 711 N N . GLN A 1 89 ? -8.223 -15.738 -9.519 1.00 83.62 89 GLN A N 1
ATOM 712 C CA . GLN A 1 89 ? -6.774 -15.732 -9.327 1.00 83.62 89 GLN A CA 1
ATOM 713 C C . GLN A 1 89 ? -6.130 -16.955 -9.990 1.00 83.62 89 GLN A C 1
ATOM 715 O O . GLN A 1 89 ? -6.017 -18.021 -9.381 1.00 83.62 89 GLN A O 1
ATOM 720 N N . TYR A 1 90 ? -5.666 -16.797 -11.228 1.00 89.25 90 TYR A N 1
ATOM 721 C CA . TYR A 1 90 ? -4.855 -17.810 -11.902 1.00 89.25 90 TYR A CA 1
ATOM 722 C C . TYR A 1 90 ? -3.415 -17.731 -11.393 1.00 89.25 90 TYR A C 1
ATOM 724 O O . TYR A 1 90 ? -2.605 -16.969 -11.912 1.00 89.25 90 TYR A O 1
ATOM 732 N N . LYS A 1 91 ? -3.100 -18.506 -10.345 1.00 86.94 91 LYS A N 1
ATOM 733 C CA . LYS A 1 91 ? -1.810 -18.438 -9.633 1.00 86.94 91 LYS A CA 1
ATOM 734 C C . LYS A 1 91 ? -0.609 -18.466 -10.581 1.00 86.94 91 LYS A C 1
ATOM 736 O O . LYS A 1 91 ? 0.211 -17.564 -10.511 1.00 86.94 91 LYS A O 1
ATOM 741 N N . TRP A 1 92 ? -0.541 -19.451 -11.477 1.00 91.06 92 TRP A N 1
ATOM 742 C CA . TRP A 1 92 ? 0.583 -19.603 -12.408 1.00 91.06 92 TRP A CA 1
ATOM 743 C C . TRP A 1 92 ? 0.798 -18.369 -13.281 1.00 91.06 92 TRP A C 1
ATOM 745 O O . TRP A 1 92 ? 1.914 -17.869 -13.346 1.00 91.06 92 TRP A O 1
ATOM 755 N N . ILE A 1 93 ? -0.269 -17.837 -13.882 1.00 89.06 93 ILE A N 1
ATOM 756 C CA . ILE A 1 93 ? -0.193 -16.645 -14.737 1.00 89.06 93 ILE A CA 1
ATOM 757 C C . ILE A 1 93 ? 0.253 -15.432 -13.914 1.00 89.06 93 ILE A C 1
ATOM 759 O O . ILE A 1 93 ? 1.167 -14.719 -14.315 1.00 89.06 93 ILE A O 1
ATOM 763 N N . ASN A 1 94 ? -0.335 -15.230 -12.733 1.00 88.00 94 ASN A N 1
ATOM 764 C CA . ASN A 1 94 ? -0.017 -14.084 -11.882 1.00 88.00 94 ASN A CA 1
ATOM 765 C C . ASN A 1 94 ? 1.427 -14.124 -11.356 1.00 88.00 94 ASN A C 1
ATOM 767 O O . ASN A 1 94 ? 2.074 -13.084 -11.296 1.00 88.00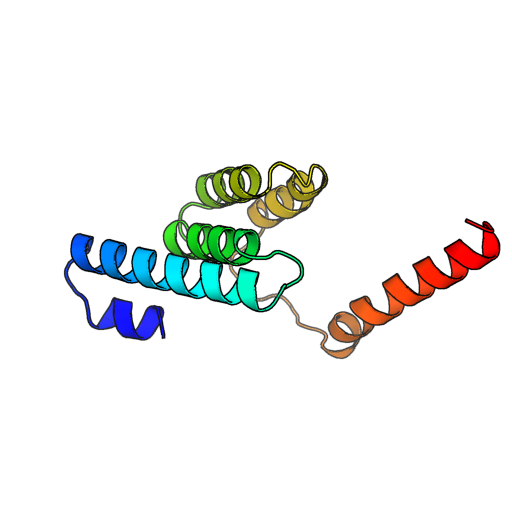 94 ASN A O 1
ATOM 771 N N . TYR A 1 95 ? 1.940 -15.304 -10.988 1.00 89.62 95 TYR A N 1
ATOM 772 C CA . TYR A 1 95 ? 3.323 -15.459 -10.529 1.00 89.62 95 TYR A CA 1
ATOM 773 C C . TYR A 1 95 ? 4.333 -15.374 -11.674 1.00 89.62 95 TYR A C 1
ATOM 775 O O . TYR A 1 95 ? 5.411 -14.826 -11.473 1.00 89.62 95 TYR A O 1
ATOM 783 N N . LEU A 1 96 ? 3.993 -15.875 -12.868 1.00 94.00 96 LEU A N 1
ATOM 784 C CA . LEU A 1 96 ? 4.858 -15.782 -14.048 1.00 94.00 96 LEU A CA 1
ATOM 785 C C . LEU A 1 96 ? 4.912 -14.372 -14.629 1.00 94.00 96 LEU A C 1
ATOM 787 O O . LEU A 1 96 ? 5.919 -14.021 -15.236 1.00 94.00 96 LEU A O 1
ATOM 791 N N . PHE A 1 97 ? 3.875 -13.555 -14.428 1.00 91.38 97 PHE A N 1
ATOM 792 C CA . PHE A 1 97 ? 3.836 -12.197 -14.962 1.00 91.38 97 PHE A CA 1
ATOM 793 C C . PHE A 1 97 ? 5.094 -11.407 -14.592 1.00 91.38 97 PHE A C 1
ATOM 795 O O . PHE A 1 97 ? 5.675 -10.774 -15.469 1.00 91.38 97 PHE A O 1
ATOM 802 N N . TYR A 1 98 ? 5.548 -11.493 -13.333 1.00 88.56 98 TYR A N 1
ATOM 803 C CA . TYR A 1 98 ? 6.725 -10.765 -12.853 1.00 88.56 98 TYR A CA 1
ATOM 804 C C . TYR A 1 98 ? 8.041 -11.148 -13.565 1.00 88.56 98 TYR A C 1
ATOM 806 O O . TYR A 1 98 ? 8.619 -10.303 -14.245 1.00 88.56 98 TYR A O 1
ATOM 814 N N . PRO A 1 99 ? 8.513 -12.407 -13.503 1.00 93.94 99 PRO A N 1
ATOM 815 C CA . PRO A 1 99 ? 9.749 -12.800 -14.175 1.00 93.94 99 PRO A CA 1
ATOM 816 C C . PRO A 1 99 ? 9.675 -12.649 -15.699 1.00 93.94 99 PRO A C 1
ATOM 818 O O . PRO A 1 99 ? 10.673 -12.294 -16.321 1.00 93.94 99 PRO A O 1
ATOM 821 N N . VAL A 1 100 ? 8.508 -12.877 -16.314 1.00 95.81 100 VAL A N 1
ATOM 822 C CA . VAL A 1 100 ? 8.363 -12.813 -17.776 1.00 95.81 100 VAL A CA 1
ATOM 823 C C . VAL A 1 100 ? 8.532 -11.389 -18.303 1.00 95.81 100 VAL A C 1
ATOM 825 O O . VAL A 1 100 ? 9.253 -11.204 -19.281 1.00 95.81 100 VAL A O 1
ATOM 828 N N . HIS A 1 101 ? 7.923 -10.372 -17.683 1.00 91.50 101 HIS A N 1
ATOM 829 C CA . HIS A 1 101 ? 8.061 -9.008 -18.208 1.00 91.50 101 HIS A CA 1
ATOM 830 C C . HIS A 1 101 ? 9.483 -8.460 -18.022 1.00 91.50 101 HIS A C 1
ATOM 832 O O . HIS A 1 101 ? 9.997 -7.817 -18.933 1.00 91.50 101 HIS A O 1
ATOM 838 N N . ILE A 1 102 ? 10.157 -8.779 -16.909 1.00 93.31 102 ILE A N 1
ATOM 839 C CA . ILE A 1 102 ? 11.573 -8.429 -16.711 1.00 93.31 102 ILE A CA 1
ATOM 840 C C . ILE A 1 102 ? 12.460 -9.139 -17.739 1.00 93.31 102 ILE A C 1
ATOM 842 O O . ILE A 1 102 ? 13.359 -8.523 -18.307 1.00 93.31 102 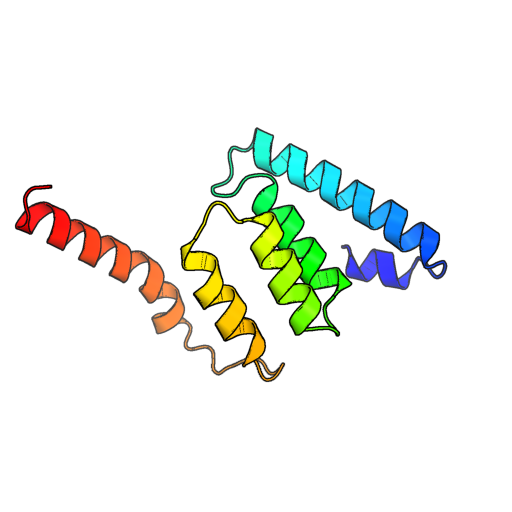ILE A O 1
ATOM 846 N N . PHE A 1 103 ? 12.183 -10.410 -18.037 1.00 95.69 103 PHE A N 1
ATOM 847 C CA . PHE A 1 103 ? 12.909 -11.160 -19.060 1.00 95.69 103 PHE A CA 1
ATOM 848 C C . PHE A 1 103 ? 12.747 -10.548 -20.459 1.00 95.69 103 PHE A C 1
ATOM 850 O O . PHE A 1 103 ? 13.736 -10.363 -21.167 1.00 95.69 103 PHE A O 1
ATOM 857 N N . ILE A 1 104 ? 11.524 -10.164 -20.840 1.00 95.94 104 ILE A N 1
ATOM 858 C CA . ILE A 1 104 ? 11.250 -9.482 -22.115 1.00 95.94 104 ILE A CA 1
ATOM 859 C C . ILE A 1 104 ? 11.989 -8.141 -22.184 1.00 95.94 104 ILE A C 1
ATOM 861 O O . ILE A 1 104 ? 12.642 -7.863 -23.189 1.00 95.94 104 ILE A O 1
ATOM 865 N N . LEU A 1 105 ? 11.934 -7.328 -21.122 1.00 93.56 105 LEU A N 1
ATOM 866 C CA . LEU A 1 105 ? 12.680 -6.067 -21.047 1.00 93.56 105 LEU A CA 1
ATOM 867 C C . LEU A 1 105 ? 14.192 -6.300 -21.173 1.00 93.56 105 LEU A C 1
ATOM 869 O O . LEU A 1 105 ? 14.862 -5.555 -21.882 1.00 93.56 105 LEU A O 1
ATOM 873 N N . GLY A 1 106 ? 14.716 -7.365 -20.560 1.00 94.88 106 GLY A N 1
ATOM 874 C CA . GLY A 1 106 ? 16.110 -7.781 -20.698 1.00 94.88 106 GLY A CA 1
ATOM 875 C C . GLY A 1 106 ? 16.493 -8.132 -22.139 1.00 94.88 106 GLY A C 1
ATOM 876 O O . GLY A 1 106 ? 17.506 -7.647 -22.632 1.00 94.88 106 GLY A O 1
ATOM 877 N N . ILE A 1 107 ? 15.673 -8.914 -22.851 1.00 96.19 107 ILE A N 1
ATOM 878 C CA . ILE A 1 107 ? 15.911 -9.242 -24.270 1.00 96.19 107 ILE A CA 1
ATOM 879 C C . ILE A 1 107 ? 15.889 -7.982 -25.136 1.00 96.19 107 ILE A C 1
ATOM 881 O O . ILE A 1 107 ? 16.784 -7.785 -25.957 1.00 96.19 107 ILE A O 1
ATOM 885 N N . LEU A 1 108 ? 14.882 -7.125 -24.956 1.00 95.69 108 LEU A N 1
ATOM 886 C CA . LEU A 1 108 ? 14.758 -5.875 -25.708 1.00 95.69 108 LEU A CA 1
ATOM 887 C C . LEU A 1 108 ? 15.966 -4.971 -25.486 1.00 95.69 108 LEU A C 1
ATOM 889 O O . LEU A 1 108 ? 16.469 -4.383 -26.439 1.00 95.69 108 LEU A O 1
ATOM 893 N N . ARG A 1 109 ? 16.460 -4.911 -24.249 1.00 94.38 109 ARG A N 1
ATOM 894 C CA . ARG A 1 109 ? 17.668 -4.178 -23.891 1.00 94.38 109 ARG A CA 1
ATOM 895 C C . ARG A 1 109 ? 18.879 -4.648 -24.706 1.00 94.38 109 ARG A C 1
ATOM 897 O O . ARG A 1 109 ? 19.547 -3.831 -25.332 1.00 94.38 109 ARG A O 1
ATOM 904 N N . PHE A 1 110 ? 19.118 -5.960 -24.760 1.00 94.31 110 PHE A N 1
ATOM 905 C CA . PHE A 1 110 ? 20.211 -6.528 -25.558 1.00 94.31 110 PHE A CA 1
ATOM 906 C C . PHE A 1 110 ? 20.026 -6.302 -27.062 1.00 94.31 110 PHE A C 1
ATOM 908 O O . PHE A 1 110 ? 20.992 -5.993 -27.752 1.00 94.31 110 PHE A O 1
ATOM 915 N N . TYR A 1 111 ? 18.799 -6.432 -27.574 1.00 94.69 111 TYR A N 1
ATOM 916 C CA . TYR A 1 111 ? 18.503 -6.247 -28.997 1.00 94.69 111 TYR A CA 1
ATOM 917 C C . TYR A 1 111 ? 18.673 -4.792 -29.456 1.00 94.69 111 TYR A C 1
ATOM 919 O O . TYR A 1 111 ? 19.198 -4.542 -30.538 1.00 94.69 111 TYR A O 1
ATOM 927 N N . LEU A 1 112 ? 18.240 -3.831 -28.637 1.00 94.75 112 LEU A N 1
ATOM 928 C CA . LEU A 1 112 ? 18.344 -2.398 -28.926 1.00 94.75 112 LEU A CA 1
ATOM 929 C C . LEU A 1 112 ? 19.714 -1.809 -28.550 1.00 94.75 112 LEU A C 1
ATOM 931 O O . LEU A 1 112 ? 20.002 -0.676 -28.927 1.00 94.75 112 LEU A O 1
ATOM 935 N N . ASN A 1 113 ? 20.553 -2.579 -27.849 1.00 87.88 113 ASN A N 1
ATOM 936 C CA . ASN A 1 113 ? 21.894 -2.201 -27.400 1.00 87.88 113 ASN A CA 1
ATOM 937 C C . ASN A 1 113 ? 21.917 -0.924 -26.526 1.00 87.88 113 ASN A C 1
ATOM 939 O O . ASN A 1 113 ? 22.769 -0.052 -26.700 1.00 87.88 113 ASN A O 1
ATOM 943 N N . ILE A 1 114 ? 20.948 -0.818 -25.608 1.00 77.81 114 ILE A N 1
ATOM 944 C CA . ILE A 1 114 ? 20.762 0.279 -24.631 1.00 77.81 114 ILE A CA 1
ATOM 945 C C . ILE A 1 114 ? 21.129 -0.245 -23.235 1.00 77.81 114 ILE A C 1
ATOM 947 O O . ILE A 1 114 ? 21.789 0.428 -22.417 1.00 77.81 114 ILE A O 1
#

Foldseek 3Di:
DLVVVVVVDPDPVVSVVVVVVVLVVVLVVQVVVVPPCRSLVSVLVVLCVVCVVPLVSSLVVNCVSPVVPVVCNVVSVVSSVDPPDDDDCPPVCVVVVVVVVVVVVVVVCVVVVD

pLDDT: mean 91.48, std 4.14, range [74.19, 96.31]

Radius of gyration: 18.02 Å; chains: 1; bounding box: 38×32×50 Å

Secondary structure (DSSP, 8-state):
-HHHHHHH---HHHHHHHHHHHHHHHHHHHHHTT-TTHHHHHHHHHHHHHTTT-HHHHHHHHHHHTTT-TTHHHHHHHHHT--SSPP---HHHHHHHHHHHHHHHHHHHHHHT-